Protein AF-A0AAV0WLG0-F1 (afdb_monomer_lite)

Foldseek 3Di:
DDDDDDDDDDDDDDDDPPPDDDDDDDDDDDPDPDDDDDPPDPDPVVVVVVVVVVVVVVVVVVVVVVVVVVVVVVVCCVPDPVNVLVCLCVPPDPVRSVVVCVPVVVD

Structure (mmCIF, N/CA/C/O backbone):
data_AF-A0AAV0WLG0-F1
#
_entry.id   AF-A0AAV0WLG0-F1
#
loop_
_atom_site.group_PDB
_atom_site.id
_atom_site.type_symbol
_atom_site.label_atom_id
_atom_site.label_alt_id
_atom_site.label_comp_id
_atom_site.label_asym_id
_atom_site.label_entity_id
_atom_site.label_seq_id
_atom_site.pdbx_PDB_ins_code
_atom_site.Cartn_x
_atom_site.Cartn_y
_atom_site.Cartn_z
_atom_site.occupancy
_atom_site.B_iso_or_equiv
_atom_site.auth_seq_id
_atom_site.auth_comp_id
_atom_site.auth_asym_id
_atom_site.auth_atom_id
_atom_site.pdbx_PDB_model_num
ATOM 1 N N . MET A 1 1 ? 21.706 19.740 2.021 1.00 41.75 1 MET A N 1
ATOM 2 C CA . MET A 1 1 ? 20.927 18.702 2.733 1.00 41.75 1 MET A CA 1
ATOM 3 C C . MET A 1 1 ? 20.073 19.402 3.774 1.00 41.75 1 MET A C 1
ATOM 5 O O . MET A 1 1 ? 20.642 20.039 4.649 1.00 41.75 1 MET A O 1
ATOM 9 N N . TYR A 1 2 ? 18.746 19.354 3.656 1.00 34.47 2 TYR A N 1
ATOM 10 C CA . TYR A 1 2 ? 17.844 19.941 4.652 1.00 34.47 2 TYR A CA 1
ATOM 11 C C . TYR A 1 2 ? 17.254 18.825 5.512 1.00 34.47 2 TYR A C 1
ATOM 13 O O . TYR A 1 2 ? 16.623 17.908 4.993 1.00 34.47 2 TYR A O 1
ATOM 21 N N . THR A 1 3 ? 17.486 18.896 6.821 1.00 40.00 3 THR A N 1
ATOM 22 C CA . THR A 1 3 ? 16.962 17.941 7.802 1.00 40.00 3 THR A CA 1
ATOM 23 C C . THR A 1 3 ? 15.666 18.496 8.379 1.00 40.00 3 THR A C 1
ATOM 25 O O . THR A 1 3 ? 15.687 19.464 9.138 1.00 40.00 3 THR A O 1
ATOM 28 N N . ILE A 1 4 ? 14.535 17.885 8.033 1.00 37.94 4 ILE A N 1
ATOM 29 C CA . ILE A 1 4 ? 13.231 18.219 8.612 1.00 37.94 4 ILE A CA 1
ATOM 30 C C . ILE A 1 4 ? 13.111 17.465 9.941 1.00 37.94 4 ILE A C 1
ATOM 32 O O . ILE A 1 4 ? 12.933 16.250 9.960 1.00 37.94 4 ILE A O 1
ATOM 36 N N . LYS A 1 5 ? 13.241 18.177 11.068 1.00 41.69 5 LYS A N 1
ATOM 37 C CA . LYS A 1 5 ? 12.931 17.637 12.400 1.00 41.69 5 LYS A CA 1
ATOM 38 C C . LYS A 1 5 ? 11.459 17.890 12.710 1.00 41.69 5 LYS A C 1
ATOM 40 O O . LYS A 1 5 ? 11.069 19.026 12.965 1.00 41.69 5 LYS A O 1
ATOM 45 N N . ILE A 1 6 ? 10.658 16.832 12.707 1.00 47.19 6 ILE A N 1
ATOM 46 C CA . ILE A 1 6 ? 9.264 16.881 13.153 1.00 47.19 6 ILE A CA 1
ATOM 47 C C . ILE A 1 6 ? 9.261 16.700 14.677 1.00 47.19 6 ILE A C 1
ATOM 49 O O . ILE A 1 6 ? 9.700 15.672 15.189 1.00 47.19 6 ILE A O 1
ATOM 53 N N . GLN A 1 7 ? 8.823 17.730 15.401 1.00 42.00 7 GLN A N 1
ATOM 54 C CA . GLN A 1 7 ? 8.597 17.692 16.850 1.00 42.00 7 GLN A CA 1
ATOM 55 C C . GLN A 1 7 ? 7.307 16.910 17.165 1.00 42.00 7 GLN A C 1
ATOM 57 O O . GLN A 1 7 ? 6.301 17.132 16.487 1.00 42.00 7 GLN A O 1
ATOM 62 N N . PRO A 1 8 ? 7.277 16.040 18.192 1.00 47.03 8 PRO A N 1
ATOM 63 C CA . PRO A 1 8 ? 6.038 15.406 18.623 1.00 47.03 8 PRO A CA 1
ATOM 64 C C . PRO A 1 8 ? 5.147 16.414 19.364 1.00 47.03 8 PRO A C 1
ATOM 66 O O . PRO A 1 8 ? 5.515 16.962 20.405 1.00 47.03 8 PRO A O 1
ATOM 69 N N . VAL A 1 9 ? 3.946 16.641 18.831 1.00 44.66 9 VAL A N 1
ATOM 70 C CA . VAL A 1 9 ? 2.901 17.456 19.462 1.00 44.66 9 VAL A CA 1
ATOM 71 C C . VAL A 1 9 ? 2.430 16.751 20.734 1.00 44.66 9 VAL A C 1
ATOM 73 O O . VAL A 1 9 ? 1.707 15.761 20.681 1.00 44.66 9 VAL A O 1
ATOM 76 N N . SER A 1 10 ? 2.844 17.267 21.889 1.00 48.81 10 SER A N 1
ATOM 77 C CA . SER A 1 10 ? 2.362 16.827 23.198 1.00 48.81 10 SER A CA 1
ATOM 78 C C . SER A 1 10 ? 1.358 17.846 23.721 1.00 48.81 10 SER A C 1
ATOM 80 O O . SER A 1 10 ? 1.755 18.888 24.230 1.00 48.81 10 SER A O 1
ATOM 82 N N . TYR A 1 11 ? 0.060 17.563 23.607 1.00 40.53 11 TYR A N 1
ATOM 83 C CA . TYR A 1 11 ? -0.963 18.301 24.350 1.00 40.53 11 TYR A CA 1
ATOM 84 C C . TYR A 1 11 ? -2.091 17.360 24.772 1.00 40.53 11 TYR A C 1
ATOM 86 O O . TYR A 1 11 ? -3.034 17.112 24.030 1.00 40.53 11 TYR A O 1
ATOM 94 N N . ILE A 1 12 ? -2.007 16.872 26.009 1.00 46.31 12 ILE A N 1
ATOM 95 C CA . ILE A 1 12 ? -3.172 16.397 26.758 1.00 46.31 12 ILE A CA 1
ATOM 96 C C . ILE A 1 12 ? -3.220 17.246 28.030 1.00 46.31 12 ILE A C 1
ATOM 98 O O . ILE A 1 12 ? -2.441 17.044 28.959 1.00 46.31 12 ILE A O 1
ATOM 102 N N . LYS A 1 13 ? -4.101 18.254 28.044 1.00 39.09 13 LYS A N 1
ATOM 103 C CA . LYS A 1 13 ? -4.435 19.016 29.254 1.00 39.09 13 LYS A CA 1
ATOM 104 C C . LYS A 1 13 ? -5.368 18.163 30.110 1.00 39.09 13 LYS A C 1
ATOM 106 O O . LYS A 1 13 ? -6.531 17.984 29.758 1.00 39.09 13 LYS A O 1
ATOM 111 N N . TYR A 1 14 ? -4.875 17.672 31.240 1.00 38.59 14 TYR A N 1
ATOM 112 C CA . TYR A 1 14 ? -5.734 17.168 32.307 1.00 38.59 14 TYR A CA 1
ATOM 113 C C . TYR A 1 14 ? -6.276 18.365 33.094 1.00 38.59 14 TYR A C 1
ATOM 115 O O . TYR A 1 14 ? -5.511 19.105 33.710 1.00 38.59 14 TYR A O 1
ATOM 123 N N . TYR A 1 15 ? -7.591 18.580 33.057 1.00 42.03 15 TYR A N 1
ATOM 124 C CA . TYR A 1 15 ? -8.254 19.516 33.963 1.00 42.03 15 TYR A CA 1
ATOM 125 C C . TYR A 1 15 ? -8.256 18.913 35.375 1.00 42.03 15 TYR A C 1
ATOM 127 O O . TYR A 1 15 ? -8.967 17.945 35.637 1.00 42.03 15 TYR A O 1
ATOM 135 N N . GLN A 1 16 ? -7.462 19.480 36.288 1.00 33.81 16 GLN A N 1
ATOM 136 C CA . GLN A 1 16 ? -7.653 19.282 37.724 1.00 33.81 16 GLN A CA 1
ATOM 137 C C . GLN A 1 16 ? -8.816 20.169 38.182 1.00 33.81 16 GLN A C 1
ATOM 139 O O . GLN A 1 16 ? -8.712 21.392 38.183 1.00 33.81 16 GLN A O 1
ATOM 144 N N . HIS A 1 17 ? -9.929 19.552 38.577 1.00 33.53 17 HIS A N 1
ATOM 145 C CA . HIS A 1 17 ? -10.970 20.218 39.355 1.00 33.53 17 HIS A CA 1
ATOM 146 C C . HIS A 1 17 ? -10.487 20.298 40.811 1.00 33.53 17 HIS A C 1
ATOM 148 O O . HIS A 1 17 ? -10.706 19.386 41.604 1.00 33.53 17 HIS A O 1
ATOM 154 N N . THR A 1 18 ? -9.781 21.370 41.169 1.00 38.41 18 THR A N 1
ATOM 155 C CA . THR A 1 18 ? -9.546 21.713 42.576 1.00 38.41 18 THR A CA 1
ATOM 156 C C . THR A 1 18 ? -10.785 22.430 43.098 1.00 38.41 18 THR A C 1
ATOM 158 O O . THR A 1 18 ? -10.926 23.644 42.942 1.00 38.41 18 THR A O 1
ATOM 161 N N . SER A 1 19 ? -11.718 21.678 43.680 1.00 37.19 19 SER A N 1
ATOM 162 C CA . SER A 1 19 ? -12.812 22.259 44.457 1.00 37.19 19 SER A CA 1
ATOM 163 C C . SER A 1 19 ? -12.230 22.860 45.733 1.00 37.19 19 SER A C 1
ATOM 165 O O . SER A 1 19 ? -11.933 22.151 46.691 1.00 37.19 19 SER A O 1
ATOM 167 N N . SER A 1 20 ? -12.024 24.176 45.709 1.00 41.34 20 SER A N 1
ATOM 168 C CA . SER A 1 20 ? -11.797 24.979 46.903 1.00 41.34 20 SER A CA 1
ATOM 169 C C . SER A 1 20 ? -13.141 25.117 47.613 1.00 41.34 20 SER A C 1
ATOM 171 O O . SER A 1 20 ? -14.046 25.782 47.107 1.00 41.34 20 SER A O 1
ATOM 173 N N . THR A 1 21 ? -13.298 24.439 48.745 1.00 38.81 21 THR A N 1
ATOM 174 C CA . THR A 1 21 ? -14.460 24.602 49.624 1.00 38.81 21 THR A CA 1
ATOM 175 C C . THR A 1 21 ? -13.949 25.084 50.968 1.00 38.81 21 THR A C 1
ATOM 177 O O . THR A 1 21 ? -13.131 24.424 51.602 1.00 38.81 21 THR A O 1
ATOM 180 N N . SER A 1 22 ? -14.396 26.286 51.313 1.00 40.94 22 SER A N 1
ATOM 181 C CA . SER A 1 22 ? -14.020 27.111 52.451 1.00 40.94 22 SER A CA 1
ATOM 182 C C . SER A 1 22 ? -13.901 26.348 53.769 1.00 40.94 22 SER A C 1
ATOM 184 O O . SER A 1 22 ? -14.803 25.610 54.161 1.00 40.94 22 SER A O 1
ATOM 186 N N . GLU A 1 23 ? -12.806 26.605 54.483 1.00 43.44 23 GLU A N 1
ATOM 187 C CA . GLU A 1 23 ? -12.649 26.242 55.885 1.00 43.44 23 GLU A CA 1
ATOM 188 C C . GLU A 1 23 ? -13.643 27.052 56.729 1.00 43.44 23 GLU A C 1
ATOM 190 O O . GLU A 1 23 ? -13.490 28.257 56.926 1.00 43.44 23 GLU A O 1
ATOM 195 N N . LEU A 1 24 ? -14.676 26.382 57.234 1.00 39.50 24 LEU A N 1
ATOM 196 C CA . LEU A 1 24 ? -15.407 26.817 58.417 1.00 39.50 24 LEU A CA 1
ATOM 197 C C . LEU A 1 24 ? -15.140 25.790 59.514 1.00 39.50 24 LEU A C 1
ATOM 199 O O . LEU A 1 24 ? -15.508 24.621 59.413 1.00 39.50 24 LEU A O 1
ATOM 203 N N . SER A 1 25 ? -14.442 26.247 60.549 1.00 45.59 25 SER A N 1
ATOM 204 C CA . SER A 1 25 ? -14.158 25.502 61.768 1.00 45.59 25 SER A CA 1
ATOM 205 C C . SER A 1 25 ? -15.445 25.122 62.506 1.00 45.59 25 SER A C 1
ATOM 207 O O . SER A 1 25 ? -16.272 26.002 62.735 1.00 45.59 25 SER A O 1
ATOM 209 N N . MET A 1 26 ? -15.559 23.874 62.970 1.00 41.06 26 MET A N 1
ATOM 210 C CA . MET A 1 26 ? -15.711 23.504 64.390 1.00 41.06 26 MET A CA 1
ATOM 211 C C . MET A 1 26 ? -16.219 22.058 64.575 1.00 41.06 26 MET A C 1
ATOM 213 O O . MET A 1 26 ? -17.259 21.683 64.052 1.00 41.06 26 MET A O 1
ATOM 217 N N . VAL A 1 27 ? -15.515 21.346 65.469 1.00 35.66 27 VAL A N 1
ATOM 218 C CA . VAL A 1 27 ? -16.039 20.406 66.485 1.00 35.66 27 VAL A CA 1
ATOM 219 C C . VAL A 1 27 ? -16.167 18.897 66.164 1.00 35.66 27 VAL A C 1
ATOM 221 O O . VAL A 1 27 ? -16.869 18.454 65.264 1.00 35.66 27 VAL A O 1
ATOM 224 N N . SER A 1 28 ? -15.538 18.148 67.087 1.00 37.38 28 SER A N 1
ATOM 225 C CA . SER A 1 28 ? -15.770 16.773 67.564 1.00 37.38 28 SER A CA 1
ATOM 226 C C . SER A 1 28 ? -15.101 15.583 66.876 1.00 37.38 28 SER A C 1
ATOM 228 O O . SER A 1 28 ? -15.548 15.038 65.873 1.00 37.38 28 SER A O 1
ATOM 230 N N . SER A 1 29 ? -14.073 15.097 67.576 1.00 50.31 29 SER A N 1
ATOM 231 C CA . SER A 1 29 ? -13.464 13.778 67.470 1.00 50.31 29 SER A CA 1
ATOM 232 C C . SER A 1 29 ? -14.501 12.655 67.544 1.00 50.31 29 SER A C 1
ATOM 234 O O . SER A 1 29 ? -15.181 12.473 68.553 1.00 50.31 29 SER A O 1
ATOM 236 N N . SER A 1 30 ? -14.566 11.840 66.500 1.00 47.66 30 SER A N 1
ATOM 237 C CA . SER A 1 30 ? -15.082 10.473 66.556 1.00 47.66 30 SER A CA 1
ATOM 238 C C . SER A 1 30 ? -14.330 9.664 65.510 1.00 47.66 30 SER A C 1
ATOM 240 O O . SER A 1 30 ? -14.535 9.832 64.310 1.00 47.66 30 SER A O 1
ATOM 242 N N . THR A 1 31 ? -13.406 8.820 65.962 1.00 56.47 31 THR A N 1
ATOM 243 C CA . THR A 1 31 ? -12.685 7.865 65.117 1.00 56.47 31 THR A CA 1
ATOM 244 C C . THR A 1 31 ? -13.673 6.795 64.655 1.00 56.47 31 THR A C 1
ATOM 246 O O . THR A 1 31 ? -13.868 5.775 65.308 1.00 56.47 31 THR A O 1
ATOM 249 N N . SER A 1 32 ? -14.345 7.062 63.538 1.00 52.53 32 SER A N 1
ATOM 250 C CA . SER A 1 32 ? -15.145 6.089 62.802 1.00 52.53 32 SER A CA 1
ATOM 251 C C . SER A 1 32 ? -14.303 5.580 61.640 1.00 52.53 32 SER A C 1
ATOM 253 O O . SER A 1 32 ? -14.039 6.311 60.684 1.00 52.53 32 SER A O 1
ATOM 255 N N . THR A 1 33 ? -13.830 4.337 61.721 1.00 57.47 33 THR A N 1
ATOM 256 C CA . THR A 1 33 ? -13.175 3.663 60.596 1.00 57.47 33 THR A CA 1
ATOM 257 C C . THR A 1 33 ? -14.252 3.292 59.581 1.00 57.47 33 THR A C 1
ATOM 259 O O . THR A 1 33 ? -14.837 2.209 59.604 1.00 57.47 33 THR A O 1
ATOM 262 N N . GLN A 1 34 ? -14.569 4.238 58.702 1.00 62.84 34 GLN A N 1
ATOM 263 C CA . GLN A 1 34 ? -15.546 4.046 57.644 1.00 62.84 34 GLN A CA 1
ATOM 264 C C . GLN A 1 34 ? -14.910 3.192 56.540 1.00 62.84 34 GLN A C 1
ATOM 266 O O . GLN A 1 34 ? -14.017 3.635 55.820 1.00 62.84 34 GLN A O 1
ATOM 271 N N . THR A 1 35 ? -15.336 1.934 56.420 1.00 63.81 35 THR A N 1
ATOM 272 C CA . THR A 1 35 ? -14.899 1.078 55.310 1.00 63.81 35 THR A CA 1
ATOM 273 C C . THR A 1 35 ? -15.712 1.449 54.076 1.00 63.81 35 THR A C 1
ATOM 275 O O . THR A 1 35 ? -16.861 1.036 53.930 1.00 63.81 35 THR A O 1
ATOM 278 N N . THR A 1 36 ? -15.135 2.256 53.188 1.00 65.06 36 THR A N 1
ATOM 279 C CA . THR A 1 36 ? -15.744 2.572 51.892 1.00 65.06 36 THR A CA 1
ATOM 280 C C . THR A 1 36 ? -15.654 1.350 50.986 1.00 65.06 36 THR A C 1
ATOM 282 O O . THR A 1 36 ? -14.594 1.032 50.448 1.00 65.06 36 THR A O 1
ATOM 285 N N . GLN A 1 37 ? -16.772 0.655 50.794 1.00 61.03 37 GLN A N 1
ATOM 286 C CA . GLN A 1 37 ? -16.880 -0.354 49.745 1.00 61.03 37 GLN A CA 1
ATOM 287 C C . GLN A 1 37 ? -17.024 0.354 48.395 1.00 61.03 37 GLN A C 1
ATOM 289 O O . GLN A 1 37 ? -18.059 0.944 48.089 1.00 61.03 37 GLN A O 1
ATOM 294 N N . VAL A 1 38 ? -15.970 0.316 47.579 1.00 62.72 38 VAL A N 1
ATOM 295 C CA . VAL A 1 38 ? -16.007 0.864 46.220 1.00 62.72 38 VAL A CA 1
ATOM 296 C C . VAL A 1 38 ? -16.625 -0.186 45.297 1.00 62.72 38 VAL A C 1
ATOM 298 O O . VAL A 1 38 ? -15.951 -1.102 44.827 1.00 62.72 38 VAL A O 1
ATOM 301 N N . LEU A 1 39 ? -17.928 -0.074 45.033 1.00 61.91 39 LEU A N 1
ATOM 302 C CA . LEU A 1 39 ? -18.597 -0.890 44.020 1.00 61.91 39 LEU A CA 1
ATOM 303 C C . LEU A 1 39 ? -18.164 -0.413 42.627 1.00 61.91 39 LEU A C 1
ATOM 305 O O . LEU A 1 39 ? -18.659 0.580 42.097 1.00 61.91 39 LEU A O 1
ATOM 309 N N . SER A 1 40 ? -17.214 -1.128 42.021 1.00 63.59 40 SER A N 1
ATOM 310 C CA . SER A 1 40 ? -16.855 -0.939 40.614 1.00 63.59 40 SER A CA 1
ATOM 311 C C . SER A 1 40 ? -18.053 -1.309 39.742 1.00 63.59 40 SER A C 1
ATOM 313 O O . SER A 1 40 ? -18.336 -2.488 39.516 1.00 63.59 40 SER A O 1
ATOM 315 N N . VAL A 1 41 ? -18.736 -0.301 39.206 1.00 60.88 41 VAL A N 1
ATOM 316 C CA . VAL A 1 41 ? -19.869 -0.505 38.307 1.00 60.88 41 VAL A CA 1
ATOM 317 C C . VAL A 1 41 ? -19.347 -1.050 36.969 1.00 60.88 41 VAL A C 1
ATOM 319 O O . VAL A 1 41 ? -18.849 -0.317 36.111 1.00 60.88 41 VAL A O 1
ATOM 322 N N . ASN A 1 42 ? -19.428 -2.368 36.779 1.00 60.03 42 ASN A N 1
ATOM 323 C CA . ASN A 1 42 ? -19.387 -2.984 35.453 1.00 60.03 42 ASN A CA 1
ATOM 324 C C . ASN A 1 42 ? -20.729 -2.709 34.770 1.00 60.03 42 ASN A C 1
ATOM 326 O O . ASN A 1 42 ? -21.567 -3.593 34.623 1.00 60.03 42 ASN A O 1
ATOM 330 N N . THR A 1 43 ? -20.961 -1.449 34.397 1.00 63.66 43 THR A N 1
ATOM 331 C CA . THR A 1 43 ? -22.161 -1.098 33.643 1.00 63.66 43 THR A CA 1
ATOM 332 C C . THR A 1 43 ? -22.103 -1.765 32.266 1.00 63.66 43 THR A C 1
ATOM 334 O O . THR A 1 43 ? -21.037 -1.793 31.638 1.00 63.66 43 THR A O 1
ATOM 337 N N . PRO A 1 44 ? -23.235 -2.257 31.736 1.00 68.88 44 PRO A N 1
ATOM 338 C CA . PRO A 1 44 ? -23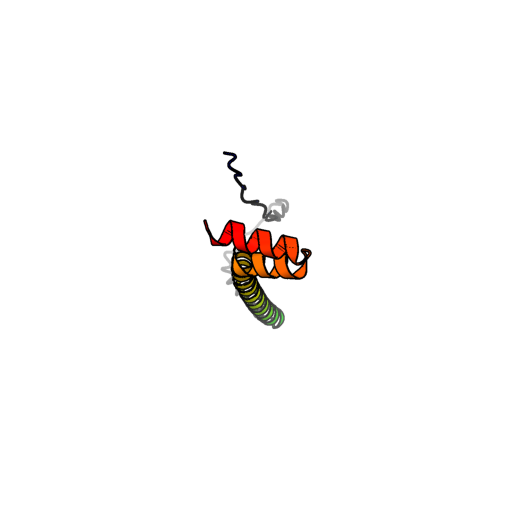.316 -2.764 30.364 1.00 68.88 44 PRO A CA 1
ATOM 339 C C . PRO A 1 44 ? -22.740 -1.783 29.327 1.00 68.88 44 PRO A C 1
ATOM 341 O O . PRO A 1 44 ? -22.126 -2.188 28.340 1.00 68.88 44 PRO A O 1
ATOM 344 N N . GLN A 1 45 ? -22.846 -0.479 29.599 1.00 75.06 45 GLN A N 1
ATOM 345 C CA . GLN A 1 45 ? -22.268 0.586 28.784 1.00 75.06 45 GLN A CA 1
ATOM 346 C C . GLN A 1 45 ? -20.729 0.568 28.773 1.00 75.06 45 GLN A C 1
ATOM 348 O O . GLN A 1 45 ? -20.130 0.696 27.706 1.00 75.06 45 GLN A O 1
ATOM 353 N N . LYS A 1 46 ? -20.072 0.331 29.919 1.00 80.38 46 LYS A N 1
ATOM 354 C CA . LYS A 1 46 ? -18.607 0.186 30.005 1.00 80.38 46 LYS A CA 1
ATOM 355 C C . LYS A 1 46 ? -18.113 -1.016 29.198 1.00 80.38 46 LYS A C 1
ATOM 357 O O . LYS A 1 46 ? -17.089 -0.918 28.527 1.00 80.38 46 LYS A O 1
ATOM 362 N N . HIS A 1 47 ? -18.838 -2.136 29.234 1.00 82.12 47 HIS A N 1
ATOM 363 C CA . HIS A 1 47 ? -18.513 -3.312 28.422 1.00 82.12 47 HIS A CA 1
ATOM 364 C C . HIS A 1 47 ? -18.689 -3.028 26.922 1.00 82.12 47 HIS A C 1
ATOM 366 O O . HIS A 1 47 ? -17.777 -3.277 26.139 1.00 82.12 47 HIS A O 1
ATOM 372 N N . SER A 1 48 ? -19.819 -2.431 26.529 1.00 85.75 48 SER A N 1
ATOM 373 C CA . SER A 1 48 ? -20.095 -2.056 25.135 1.00 85.75 48 SER A CA 1
ATOM 374 C C . SER A 1 48 ? -19.020 -1.129 24.556 1.00 85.75 48 SER A C 1
ATOM 376 O O . SER A 1 48 ? -18.519 -1.367 23.458 1.00 85.75 48 SER A O 1
ATOM 378 N N . LEU A 1 49 ? -18.604 -0.112 25.316 1.00 87.62 49 LEU A N 1
ATOM 379 C CA . LEU A 1 49 ? -17.548 0.809 24.897 1.00 87.62 49 LEU A CA 1
ATOM 380 C C . LEU A 1 49 ? -16.193 0.111 24.749 1.00 87.62 49 LEU A C 1
ATOM 382 O O . LEU A 1 49 ? -15.500 0.359 23.769 1.00 87.62 49 LEU A O 1
ATOM 386 N N . LYS A 1 50 ? -15.828 -0.801 25.661 1.00 89.19 50 LYS A N 1
ATOM 387 C CA . LYS A 1 50 ? -14.593 -1.596 25.537 1.00 89.19 50 LYS A CA 1
ATOM 388 C C . LYS A 1 50 ? -14.583 -2.459 24.276 1.00 89.19 50 LYS A C 1
ATOM 390 O O . LYS A 1 50 ? -13.566 -2.508 23.589 1.00 89.19 50 LYS A O 1
ATOM 395 N N . VAL A 1 51 ? -15.708 -3.103 23.959 1.00 91.94 51 VAL A N 1
ATOM 396 C CA . VAL A 1 51 ? -15.849 -3.909 22.737 1.00 91.94 51 VAL A CA 1
ATOM 397 C C . VAL A 1 51 ? -15.681 -3.034 21.498 1.00 91.94 51 VAL A C 1
ATOM 399 O O . VAL A 1 51 ? -14.863 -3.354 20.640 1.00 91.94 51 VAL A O 1
ATOM 402 N N . LYS A 1 52 ? -16.378 -1.892 21.437 1.00 93.81 52 LYS A N 1
ATOM 403 C CA . LYS A 1 52 ? -16.253 -0.945 20.319 1.00 93.81 52 LYS A CA 1
ATOM 404 C C . LYS A 1 52 ? -14.835 -0.403 20.172 1.00 93.81 52 LYS A C 1
ATOM 406 O O . LYS A 1 52 ? -14.354 -0.276 19.054 1.00 93.81 52 LYS A O 1
ATOM 411 N N . ASN A 1 53 ? -14.156 -0.116 21.281 1.00 92.69 53 ASN A N 1
ATOM 412 C CA . ASN A 1 53 ? -12.785 0.381 21.251 1.00 92.69 53 ASN A CA 1
ATOM 413 C C . ASN A 1 53 ? -11.819 -0.670 20.686 1.00 92.69 53 ASN A C 1
ATOM 415 O O . ASN A 1 53 ? -11.014 -0.354 19.817 1.00 92.69 53 ASN A O 1
ATOM 419 N N . SER A 1 54 ? -11.956 -1.933 21.107 1.00 95.06 54 SER A N 1
ATOM 420 C CA . SER A 1 54 ? -11.161 -3.041 20.560 1.00 95.06 54 SER A CA 1
ATOM 421 C C . SER A 1 54 ? -11.461 -3.301 19.080 1.00 95.06 54 SER A C 1
ATOM 423 O O . SER A 1 54 ? -10.559 -3.602 18.301 1.00 95.06 54 SER A O 1
ATOM 425 N N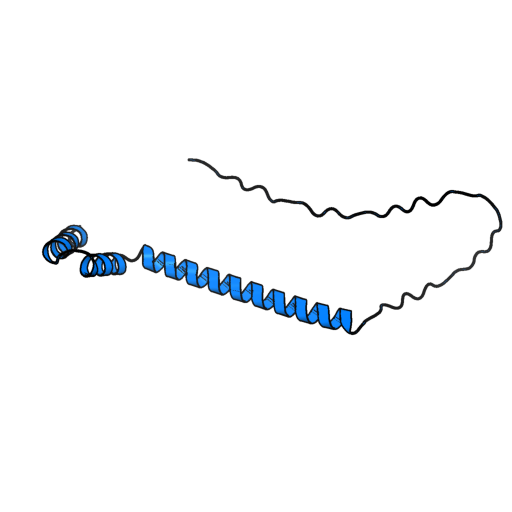 . GLU A 1 55 ? -12.721 -3.175 18.660 1.00 96.06 55 GLU A N 1
ATOM 426 C CA . GLU A 1 55 ? -13.091 -3.292 17.248 1.00 96.06 55 GLU A CA 1
ATOM 427 C C . GLU A 1 55 ? -12.471 -2.167 16.409 1.00 96.06 55 GLU A C 1
ATOM 429 O O . GLU A 1 55 ? -11.957 -2.418 15.318 1.00 96.06 55 GLU A O 1
ATOM 434 N N . LEU A 1 56 ? -12.488 -0.936 16.923 1.00 96.44 56 LEU A N 1
ATOM 435 C CA . LEU A 1 56 ? -11.915 0.219 16.244 1.00 96.44 56 LEU A CA 1
ATOM 436 C C . LEU A 1 56 ? -10.394 0.094 16.117 1.00 96.44 56 LEU A C 1
ATOM 438 O O . LEU A 1 56 ? -9.859 0.307 15.036 1.00 96.44 56 LEU A O 1
ATOM 442 N N . GLU A 1 57 ? -9.716 -0.339 17.179 1.00 96.81 57 GLU A N 1
ATOM 443 C CA . GLU A 1 57 ? -8.278 -0.623 17.171 1.00 96.81 57 GLU A CA 1
ATOM 444 C C . GLU A 1 57 ? -7.915 -1.670 16.108 1.00 96.81 57 GLU A C 1
ATOM 446 O O . GLU A 1 57 ? -7.011 -1.458 15.300 1.00 96.81 57 GLU A O 1
ATOM 451 N N . LYS A 1 58 ? -8.686 -2.763 16.016 1.00 97.12 58 LYS A N 1
ATOM 452 C CA . LYS A 1 58 ? -8.503 -3.770 14.960 1.00 97.12 58 LYS A CA 1
ATOM 453 C C . LYS A 1 58 ? -8.677 -3.177 13.563 1.00 97.12 58 LYS A C 1
ATOM 455 O O . LYS A 1 58 ? -7.879 -3.483 12.680 1.00 97.12 58 LYS A O 1
ATOM 460 N N . LYS A 1 59 ? -9.696 -2.336 13.351 1.00 97.75 59 LYS A N 1
ATOM 461 C CA . LYS A 1 59 ? -9.927 -1.670 12.057 1.00 97.75 59 LYS A CA 1
ATOM 462 C C . LYS A 1 59 ? -8.786 -0.720 11.697 1.00 97.75 59 LYS A C 1
ATOM 464 O O . LYS A 1 59 ? -8.365 -0.716 10.545 1.00 97.75 59 LYS A O 1
ATOM 469 N N . CYS A 1 60 ? -8.264 0.032 12.665 1.00 97.50 60 CYS A N 1
ATOM 470 C CA . CYS A 1 60 ? -7.105 0.900 12.465 1.00 97.50 60 CYS A CA 1
ATOM 471 C C . CYS A 1 60 ? -5.871 0.094 12.053 1.00 97.50 60 CYS A C 1
ATOM 473 O O . CYS A 1 60 ? -5.270 0.402 11.029 1.00 97.50 60 CYS A O 1
ATOM 475 N N . ASN A 1 61 ? -5.555 -0.987 12.771 1.00 97.06 61 ASN A N 1
ATOM 476 C CA . ASN A 1 61 ? -4.403 -1.834 12.450 1.00 97.06 61 ASN A CA 1
ATOM 477 C C . ASN A 1 61 ? -4.538 -2.473 11.057 1.00 97.06 61 ASN A C 1
ATOM 479 O O . ASN A 1 61 ? -3.591 -2.491 10.279 1.00 97.06 61 ASN A O 1
ATOM 483 N N . GLN A 1 62 ? -5.736 -2.946 10.697 1.00 97.50 62 GLN A N 1
ATOM 484 C CA . GLN A 1 62 ? -6.000 -3.466 9.350 1.00 97.50 62 GLN A CA 1
ATOM 485 C C . GLN A 1 62 ? -5.820 -2.402 8.263 1.00 97.50 62 GLN A C 1
ATOM 487 O O . GLN A 1 62 ? -5.345 -2.713 7.172 1.00 97.50 62 GLN A O 1
ATOM 492 N N . LEU A 1 63 ? -6.233 -1.163 8.533 1.00 97.75 63 LEU A N 1
ATOM 493 C CA . LEU A 1 63 ? -6.085 -0.063 7.587 1.00 97.75 63 LEU A CA 1
ATOM 494 C C . LEU A 1 63 ? -4.615 0.333 7.416 1.00 97.75 63 LEU A C 1
ATOM 496 O O . LEU A 1 63 ? -4.186 0.570 6.290 1.00 97.75 63 LEU A O 1
ATOM 500 N N . GLU A 1 64 ? -3.844 0.355 8.503 1.00 97.25 64 GLU A N 1
ATOM 501 C CA . GLU A 1 64 ? -2.409 0.637 8.464 1.00 97.25 64 GLU A CA 1
ATOM 502 C C . GLU A 1 64 ? -1.655 -0.401 7.624 1.00 97.25 64 GLU A C 1
ATOM 504 O O . GLU A 1 64 ? -0.865 -0.039 6.752 1.00 97.25 64 GLU A O 1
ATOM 509 N N . GLU A 1 65 ? -1.945 -1.688 7.818 1.00 97.12 65 GLU A N 1
ATOM 510 C CA . GLU A 1 65 ? -1.314 -2.755 7.037 1.00 97.12 65 GLU A CA 1
ATOM 511 C C . GLU A 1 65 ? -1.694 -2.677 5.553 1.00 97.12 65 GLU A C 1
ATOM 513 O O . GLU A 1 65 ? -0.820 -2.747 4.689 1.00 97.12 65 GLU A O 1
ATOM 518 N N . LYS A 1 66 ? -2.970 -2.414 5.234 1.00 97.31 66 LYS A N 1
ATOM 519 C CA . LYS A 1 66 ? -3.397 -2.169 3.844 1.00 97.31 66 LYS A CA 1
ATOM 520 C C . LYS A 1 66 ? -2.651 -0.995 3.218 1.00 97.31 66 LYS A C 1
ATOM 522 O O . LYS A 1 66 ? -2.211 -1.097 2.075 1.00 97.31 66 LYS A O 1
ATOM 527 N N . PHE A 1 67 ? -2.495 0.097 3.962 1.00 97.19 67 PHE A N 1
ATOM 528 C CA . PHE A 1 67 ? -1.770 1.270 3.491 1.00 97.19 67 PHE A CA 1
ATOM 529 C C . PHE A 1 67 ? -0.295 0.952 3.221 1.00 97.19 67 PHE A C 1
ATOM 531 O O . PHE A 1 67 ? 0.227 1.340 2.177 1.00 97.19 67 PHE A O 1
ATOM 538 N N . LYS A 1 68 ? 0.373 0.196 4.105 1.00 96.44 68 LYS A N 1
ATOM 539 C CA . LYS A 1 68 ? 1.755 -0.259 3.878 1.00 96.44 68 LYS A CA 1
ATOM 540 C C . LYS A 1 68 ? 1.869 -1.091 2.607 1.00 96.44 68 LYS A C 1
ATOM 542 O O . LYS A 1 68 ? 2.723 -0.794 1.774 1.00 96.44 68 LYS A O 1
ATOM 547 N N . THR A 1 69 ? 0.999 -2.086 2.425 1.00 96.12 69 THR A N 1
ATOM 548 C CA . THR A 1 69 ? 1.008 -2.929 1.220 1.00 96.12 69 THR A CA 1
ATOM 549 C C . THR A 1 69 ? 0.804 -2.098 -0.044 1.00 96.12 69 THR A C 1
ATOM 551 O O . THR A 1 69 ? 1.587 -2.214 -0.982 1.00 96.12 69 THR A O 1
ATOM 554 N N . GLN A 1 70 ? -0.192 -1.210 -0.059 1.00 95.44 70 GLN A N 1
ATOM 555 C CA . GLN A 1 70 ? -0.458 -0.343 -1.209 1.00 95.44 70 GLN A CA 1
ATOM 556 C C . GLN A 1 70 ? 0.689 0.633 -1.481 1.00 95.44 70 GLN A C 1
ATOM 558 O O . GLN A 1 70 ? 1.013 0.893 -2.635 1.00 95.44 70 GLN A O 1
ATOM 563 N N . SER A 1 71 ? 1.338 1.158 -0.440 1.00 93.69 71 SER A N 1
ATOM 564 C CA . SER A 1 71 ? 2.493 2.042 -0.598 1.00 93.69 71 SER A CA 1
ATOM 565 C C . SER A 1 71 ? 3.693 1.320 -1.216 1.00 93.69 71 SER A C 1
ATOM 567 O O . SER A 1 71 ? 4.404 1.923 -2.021 1.00 93.69 71 SER A O 1
ATOM 569 N N . ILE A 1 72 ? 3.913 0.050 -0.862 1.00 93.00 72 ILE A N 1
ATOM 570 C CA . ILE A 1 72 ? 4.952 -0.787 -1.473 1.00 93.00 72 ILE A CA 1
ATOM 571 C C . ILE A 1 72 ? 4.614 -1.042 -2.942 1.00 93.00 72 ILE A C 1
ATOM 573 O O . ILE A 1 72 ? 5.434 -0.735 -3.801 1.00 93.00 72 ILE A O 1
ATOM 577 N N . GLN A 1 73 ? 3.389 -1.486 -3.235 1.00 91.19 73 GLN A N 1
ATOM 578 C CA . GLN A 1 73 ? 2.936 -1.731 -4.608 1.00 91.19 73 GLN A CA 1
ATOM 579 C C . GLN A 1 73 ? 3.060 -0.483 -5.484 1.00 91.19 73 GLN A C 1
ATOM 581 O O . GLN A 1 73 ? 3.613 -0.548 -6.572 1.00 91.19 73 GLN A O 1
ATOM 586 N N . LEU A 1 74 ? 2.623 0.680 -4.993 1.00 90.38 74 LEU A N 1
ATOM 587 C CA . LEU A 1 74 ? 2.746 1.937 -5.729 1.00 90.38 74 LEU A CA 1
ATOM 588 C C . LEU A 1 74 ? 4.209 2.284 -6.020 1.00 90.38 74 LEU A C 1
ATOM 590 O O . LEU A 1 74 ? 4.529 2.743 -7.113 1.00 90.38 74 LEU A O 1
ATOM 594 N N . ARG A 1 75 ? 5.105 2.072 -5.051 1.00 89.00 75 ARG A N 1
ATOM 595 C CA . ARG A 1 75 ? 6.539 2.296 -5.254 1.00 89.00 75 ARG A CA 1
ATOM 596 C C . ARG A 1 75 ? 7.080 1.375 -6.339 1.00 89.00 75 ARG A C 1
ATOM 598 O O . ARG A 1 75 ? 7.782 1.850 -7.225 1.00 89.00 75 ARG A O 1
ATOM 605 N N . GLU A 1 76 ? 6.755 0.091 -6.278 1.00 87.38 76 GLU A N 1
ATOM 606 C CA . GLU A 1 76 ? 7.161 -0.890 -7.286 1.00 87.38 76 GLU A CA 1
ATOM 607 C C . GLU A 1 76 ? 6.639 -0.497 -8.670 1.00 87.38 76 GLU A C 1
ATOM 609 O O . GLU A 1 76 ? 7.424 -0.420 -9.604 1.00 87.38 76 GLU A O 1
ATOM 614 N N . THR A 1 77 ? 5.365 -0.124 -8.790 1.00 84.38 77 THR A N 1
ATOM 615 C CA . THR A 1 77 ? 4.766 0.367 -10.038 1.00 84.38 77 THR A CA 1
ATOM 616 C C . THR A 1 77 ? 5.488 1.596 -10.595 1.00 84.38 77 THR A C 1
ATOM 618 O O . THR A 1 77 ? 5.844 1.615 -11.767 1.00 84.38 77 THR A O 1
ATOM 621 N N . VAL A 1 78 ? 5.737 2.619 -9.771 1.00 81.00 78 VAL A N 1
ATOM 622 C CA . VAL A 1 78 ? 6.371 3.875 -10.219 1.00 81.00 78 VAL A CA 1
ATOM 623 C C . VAL A 1 78 ? 7.850 3.685 -10.567 1.00 81.00 78 VAL A C 1
ATOM 625 O O . VAL A 1 78 ? 8.372 4.373 -11.439 1.00 81.00 78 VAL A O 1
ATOM 628 N N . THR A 1 79 ? 8.537 2.772 -9.881 1.00 82.25 79 THR A N 1
ATOM 629 C CA . THR A 1 79 ? 9.956 2.465 -10.138 1.00 82.25 79 THR A CA 1
ATOM 630 C C . THR A 1 79 ? 10.159 1.359 -11.171 1.00 82.25 79 THR A C 1
ATOM 632 O O . THR A 1 79 ? 11.296 1.105 -11.570 1.00 82.25 79 THR A O 1
ATOM 635 N N . SER A 1 80 ? 9.082 0.706 -11.615 1.00 84.62 80 SER A N 1
ATOM 636 C CA . SER A 1 80 ? 9.156 -0.369 -12.592 1.00 84.62 80 SER A CA 1
ATOM 637 C C . SER A 1 80 ? 9.454 0.197 -13.972 1.00 84.62 80 SER A C 1
ATOM 639 O O . SER A 1 80 ? 8.694 0.976 -14.549 1.00 84.62 80 SER A O 1
ATOM 641 N N . VAL A 1 81 ? 10.581 -0.252 -14.511 1.00 81.31 81 VAL A N 1
ATOM 642 C CA . VAL A 1 81 ? 11.017 0.033 -15.876 1.00 81.31 81 VAL A CA 1
ATOM 643 C C . VAL A 1 81 ? 9.991 -0.482 -16.893 1.00 81.31 81 VAL A C 1
ATOM 645 O O . VAL A 1 81 ? 9.723 0.191 -17.884 1.00 81.31 81 V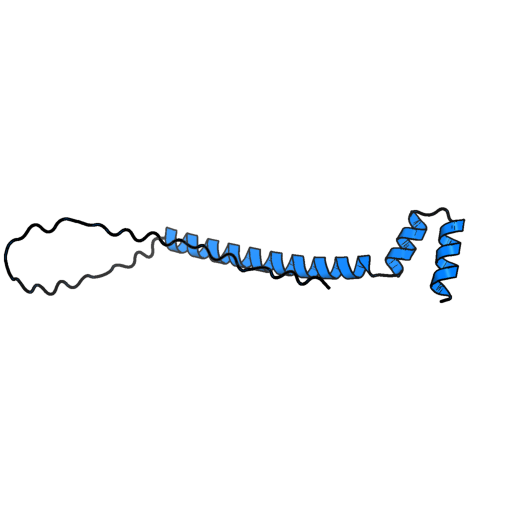AL A O 1
ATOM 648 N N . ASP A 1 82 ? 9.350 -1.618 -16.615 1.00 82.44 82 ASP A N 1
ATOM 649 C CA . ASP A 1 82 ? 8.329 -2.189 -17.498 1.00 82.44 82 ASP A CA 1
ATOM 650 C C . ASP A 1 82 ? 7.088 -1.291 -17.583 1.00 82.44 82 ASP A C 1
ATOM 652 O O . ASP A 1 82 ? 6.572 -1.057 -18.673 1.00 82.44 82 ASP A O 1
ATOM 656 N N . HIS A 1 83 ? 6.656 -0.709 -16.456 1.00 82.25 83 HIS A N 1
ATOM 657 C CA . HIS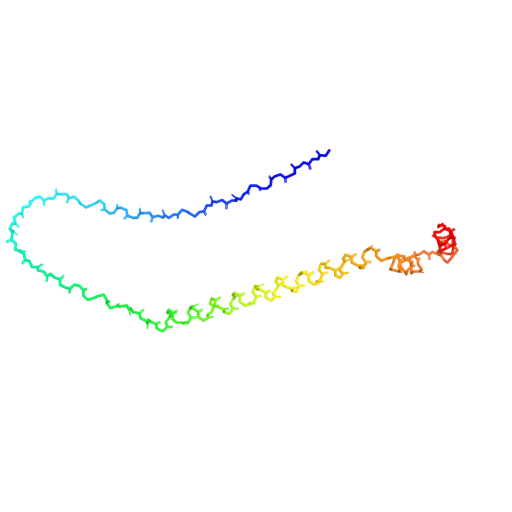 A 1 83 ? 5.541 0.247 -16.447 1.00 82.25 83 HIS A CA 1
ATOM 658 C C . HIS A 1 83 ? 5.874 1.543 -17.187 1.00 82.25 83 HIS A C 1
ATOM 660 O O . HIS A 1 83 ? 4.999 2.135 -17.817 1.00 82.25 83 HIS A O 1
ATOM 666 N N . PHE A 1 84 ? 7.127 1.997 -17.127 1.00 83.69 84 PHE A N 1
ATOM 667 C CA . PHE A 1 84 ? 7.567 3.151 -17.906 1.00 83.69 84 PHE A CA 1
ATOM 668 C C . PHE A 1 84 ? 7.455 2.882 -19.412 1.00 83.69 84 PHE A C 1
ATOM 670 O O . PHE A 1 84 ? 6.931 3.723 -20.142 1.00 83.69 84 PHE A O 1
ATOM 677 N N . TYR A 1 85 ? 7.888 1.709 -19.877 1.00 83.94 85 TYR A N 1
ATOM 678 C CA . TYR A 1 85 ? 7.791 1.358 -21.294 1.00 83.94 85 TYR A CA 1
ATOM 679 C C . TYR A 1 85 ? 6.350 1.132 -21.748 1.00 83.94 85 TYR A C 1
ATOM 681 O O . TYR A 1 85 ? 5.972 1.633 -22.803 1.00 83.94 85 TYR A O 1
ATOM 689 N N . GLU A 1 86 ? 5.518 0.489 -20.928 1.00 85.56 86 GLU A N 1
ATOM 690 C CA . GLU A 1 86 ? 4.083 0.366 -21.203 1.00 85.56 86 GLU A CA 1
ATOM 691 C C . GLU A 1 86 ? 3.422 1.748 -21.328 1.00 85.56 86 GLU A C 1
ATOM 693 O O . GLU A 1 86 ? 2.684 2.014 -22.277 1.00 85.56 86 GLU A O 1
ATOM 698 N N . PHE A 1 87 ? 3.749 2.679 -20.427 1.00 85.19 87 PHE A N 1
ATOM 699 C CA . PHE A 1 87 ? 3.279 4.060 -20.514 1.00 85.19 87 PHE A CA 1
ATOM 700 C C . PHE A 1 87 ? 3.746 4.748 -21.806 1.00 85.19 87 PHE A C 1
ATOM 702 O O . PHE A 1 87 ? 2.960 5.428 -22.470 1.00 85.19 87 PHE A O 1
ATOM 709 N N . CYS A 1 88 ? 5.012 4.570 -22.188 1.00 86.38 88 CYS A N 1
ATOM 710 C CA . CYS A 1 88 ? 5.544 5.098 -23.440 1.00 86.38 88 CYS A CA 1
ATOM 711 C C . CYS A 1 88 ? 4.812 4.532 -24.661 1.00 86.38 88 CYS A C 1
ATOM 713 O O . CYS A 1 88 ? 4.492 5.298 -25.566 1.00 86.38 88 CYS A O 1
ATOM 715 N N . ASP A 1 89 ? 4.502 3.240 -24.679 1.00 85.88 89 ASP A N 1
ATOM 716 C CA . ASP A 1 89 ? 3.805 2.591 -25.791 1.00 85.88 89 ASP A CA 1
ATOM 717 C C . ASP A 1 89 ? 2.344 3.049 -25.920 1.00 85.88 89 ASP A C 1
ATOM 719 O O . ASP A 1 89 ? 1.829 3.168 -27.032 1.00 85.88 89 ASP A O 1
ATOM 723 N N . VAL A 1 90 ? 1.678 3.356 -24.801 1.00 89.81 90 VAL A N 1
ATOM 724 C CA . VAL A 1 90 ? 0.286 3.838 -24.790 1.00 89.81 90 VAL A CA 1
ATOM 725 C C . VAL A 1 90 ? 0.182 5.316 -25.176 1.00 89.81 90 VAL A C 1
ATOM 727 O O . VAL A 1 90 ? -0.774 5.717 -25.844 1.00 89.81 90 VAL A O 1
ATOM 730 N N . HIS A 1 91 ? 1.132 6.146 -24.738 1.00 89.81 91 HIS A N 1
ATOM 731 C CA . HIS A 1 91 ? 0.997 7.604 -24.816 1.00 89.81 91 HIS A CA 1
ATOM 732 C C . HIS A 1 91 ? 1.875 8.280 -25.871 1.00 89.81 91 HIS A C 1
ATOM 734 O O . HIS A 1 91 ? 1.614 9.438 -26.207 1.00 89.81 91 HIS A O 1
ATOM 740 N N . LEU A 1 92 ? 2.894 7.605 -26.408 1.00 88.06 92 LEU A N 1
ATOM 741 C CA . LEU A 1 92 ? 3.723 8.161 -27.473 1.00 88.06 92 LEU A CA 1
ATOM 742 C C . LEU A 1 92 ? 3.276 7.657 -28.850 1.00 88.06 92 LEU A C 1
ATOM 744 O O . LEU A 1 92 ? 2.878 6.504 -29.006 1.00 88.06 92 LEU A O 1
ATOM 748 N N . PRO A 1 93 ? 3.417 8.488 -29.896 1.00 90.44 93 PRO A N 1
ATOM 749 C CA . PRO A 1 93 ? 3.374 8.010 -31.269 1.00 90.44 93 PRO A CA 1
ATOM 750 C C . PRO A 1 93 ? 4.375 6.854 -31.482 1.00 90.44 93 PRO A C 1
ATOM 752 O O . PRO A 1 93 ? 5.491 6.930 -30.954 1.00 90.44 93 PRO A O 1
ATOM 755 N N . PRO A 1 94 ? 4.049 5.836 -32.304 1.00 84.81 94 PRO A N 1
ATOM 756 C CA . PRO A 1 94 ? 4.850 4.611 -32.437 1.00 84.81 94 PRO A CA 1
ATOM 757 C C . PRO A 1 94 ? 6.339 4.848 -32.726 1.00 84.81 94 PRO A C 1
ATOM 759 O O . PRO A 1 94 ? 7.210 4.186 -32.168 1.00 84.81 94 PRO A O 1
ATOM 762 N N . ASN A 1 95 ? 6.654 5.842 -33.560 1.00 86.31 95 ASN A N 1
ATOM 763 C CA . ASN A 1 95 ? 8.031 6.187 -33.914 1.00 86.31 95 ASN A CA 1
ATOM 764 C C . ASN A 1 95 ? 8.841 6.689 -32.708 1.00 86.31 95 ASN A C 1
ATOM 766 O O . ASN A 1 95 ? 10.038 6.431 -32.631 1.00 86.31 95 ASN A O 1
ATOM 770 N N . LEU A 1 96 ? 8.200 7.404 -31.778 1.00 84.81 96 LEU A N 1
ATOM 771 C CA . LEU A 1 96 ? 8.843 7.929 -30.574 1.00 84.81 96 LEU A CA 1
ATOM 772 C C . LEU A 1 96 ? 8.979 6.852 -29.494 1.00 84.81 96 LEU A C 1
ATOM 774 O O . LEU A 1 96 ? 10.048 6.759 -28.894 1.00 84.81 96 LEU A O 1
ATOM 778 N N . SER A 1 97 ? 7.965 6.000 -29.299 1.00 85.81 97 SER A N 1
ATOM 779 C CA . SER A 1 97 ? 8.076 4.838 -28.396 1.00 85.81 97 SER A CA 1
ATOM 780 C C . SER A 1 97 ? 9.224 3.914 -28.835 1.00 85.81 97 SER A C 1
ATOM 782 O O . SER A 1 97 ? 10.071 3.547 -28.023 1.00 85.81 97 SER A O 1
ATOM 784 N N . MET A 1 98 ? 9.352 3.640 -30.140 1.00 83.88 98 MET A N 1
ATOM 785 C CA . MET A 1 98 ? 10.442 2.824 -30.683 1.00 83.88 98 MET A CA 1
ATOM 786 C C . MET A 1 98 ? 11.831 3.427 -30.412 1.00 83.88 98 MET A C 1
ATOM 788 O O . MET A 1 98 ? 12.769 2.693 -30.105 1.00 83.88 98 MET A O 1
ATOM 792 N N . ILE A 1 99 ? 11.983 4.753 -30.501 1.00 85.25 99 ILE A N 1
ATOM 793 C CA . ILE A 1 99 ? 13.253 5.430 -30.189 1.00 85.25 99 ILE A CA 1
ATOM 794 C C . ILE A 1 99 ? 13.587 5.293 -28.701 1.00 85.25 99 ILE A C 1
ATOM 796 O O . ILE A 1 99 ? 14.721 4.959 -28.372 1.00 85.25 99 ILE A O 1
ATOM 800 N N . VAL A 1 100 ? 12.616 5.510 -27.810 1.00 83.38 100 VAL A N 1
ATOM 801 C CA . VAL A 1 100 ? 12.810 5.378 -26.356 1.00 83.38 100 VAL A CA 1
ATOM 802 C C . VAL A 1 100 ? 13.187 3.941 -25.985 1.00 83.38 100 VAL A C 1
ATOM 804 O O . VAL A 1 100 ? 14.174 3.732 -25.279 1.00 83.38 100 VAL A O 1
ATOM 807 N N . ASN A 1 101 ? 12.473 2.957 -26.538 1.00 79.12 101 ASN A N 1
ATOM 808 C CA . ASN A 1 101 ? 12.752 1.535 -26.345 1.00 79.12 101 ASN A CA 1
ATOM 809 C C . ASN A 1 101 ? 14.150 1.142 -26.849 1.00 79.12 101 ASN A C 1
ATOM 811 O O . ASN A 1 101 ? 14.834 0.358 -26.201 1.00 79.12 101 ASN A O 1
ATOM 815 N N . ASN A 1 102 ? 14.612 1.693 -27.973 1.00 79.94 102 ASN A N 1
ATOM 816 C CA . ASN A 1 102 ? 15.937 1.371 -28.511 1.00 79.94 102 ASN A CA 1
ATOM 817 C C . ASN A 1 102 ? 17.077 2.113 -27.796 1.00 79.94 102 ASN A C 1
ATOM 819 O O . ASN A 1 102 ? 18.160 1.558 -27.644 1.00 79.94 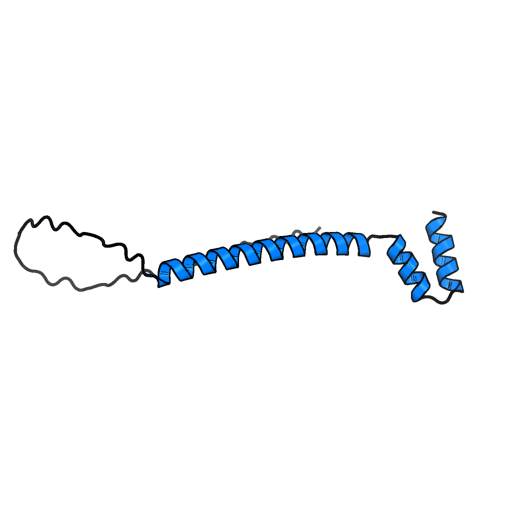102 ASN A O 1
ATOM 823 N N . TYR A 1 103 ? 16.856 3.351 -27.352 1.00 73.75 103 TYR A N 1
ATOM 824 C CA . TYR A 1 103 ? 17.897 4.167 -26.725 1.00 73.75 103 TYR A CA 1
ATOM 825 C C . TYR A 1 103 ? 18.189 3.738 -25.282 1.00 73.75 103 TYR A C 1
ATOM 827 O O . TYR A 1 103 ? 19.347 3.674 -24.886 1.00 73.75 103 TYR A O 1
ATOM 835 N N . VAL A 1 104 ? 17.152 3.417 -24.502 1.00 66.75 104 VAL A N 1
ATOM 836 C CA . VAL A 1 104 ? 17.286 3.108 -23.066 1.00 66.75 104 VAL A CA 1
ATOM 837 C C . VAL A 1 104 ? 17.568 1.619 -22.815 1.00 66.75 104 VAL A C 1
ATOM 839 O O . VAL A 1 104 ? 18.155 1.262 -21.802 1.00 66.75 104 VAL A O 1
ATOM 842 N N . ARG A 1 105 ? 17.205 0.725 -23.746 1.00 63.94 105 ARG A N 1
ATOM 843 C CA . ARG A 1 105 ? 17.432 -0.727 -23.611 1.00 63.94 105 ARG A CA 1
ATOM 844 C C . ARG A 1 105 ? 18.816 -1.187 -24.093 1.00 63.94 105 ARG A C 1
ATOM 846 O O . ARG A 1 105 ? 19.181 -2.333 -23.848 1.00 63.94 105 ARG A O 1
ATOM 853 N N . MET A 1 106 ? 19.563 -0.326 -24.795 1.00 57.34 106 MET A N 1
ATOM 854 C CA . MET A 1 106 ? 20.934 -0.600 -25.267 1.00 57.34 106 MET A CA 1
ATOM 855 C C . MET A 1 106 ? 22.040 0.001 -24.378 1.00 57.34 106 MET A C 1
ATOM 857 O O . MET A 1 106 ? 23.216 -0.225 -24.665 1.00 57.34 106 MET A O 1
ATOM 861 N N . SER A 1 107 ? 21.685 0.751 -23.329 1.00 52.31 107 SER A N 1
ATOM 862 C CA . SER A 1 107 ? 22.595 1.255 -22.284 1.00 52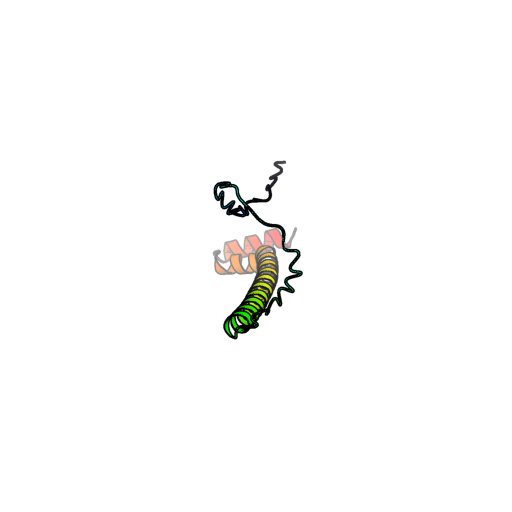.31 107 SER A CA 1
ATOM 863 C C . SER A 1 107 ? 22.583 0.358 -21.055 1.00 52.31 107 SER A C 1
ATOM 865 O O . SER A 1 107 ? 23.677 0.093 -20.514 1.00 52.31 107 SER A O 1
#

Sequence (107 aa):
MYTIKIQPVSYIKYYQHTSSTSELSMVSSSTSTQTTQVLSVNTPQKHSLKVKNSELEKKCNQLEEKFKTQSIQLRETVTSVDHFYEFCDVHLPPNLSMIVNNYVRMS

Radius of gyration: 33.28 Å; chains: 1; bounding box: 46×31×102 Å

Organism: NCBI:txid13131

Secondary structure (DSSP, 8-state):
-------------------------------------------HHHHHHHHHHHHHHHHHHHHHHHHHHHHHHHHHHHH-HHHHHHHHHHHS-HHHHHHHHHHHH--

pLDDT: mean 70.85, std 21.72, range [33.53, 97.75]